Protein AF-A0A561SHS8-F1 (afdb_monomer)

Structure (mmCIF, N/CA/C/O backbone):
data_AF-A0A561SHS8-F1
#
_entry.id   AF-A0A561SHS8-F1
#
loop_
_a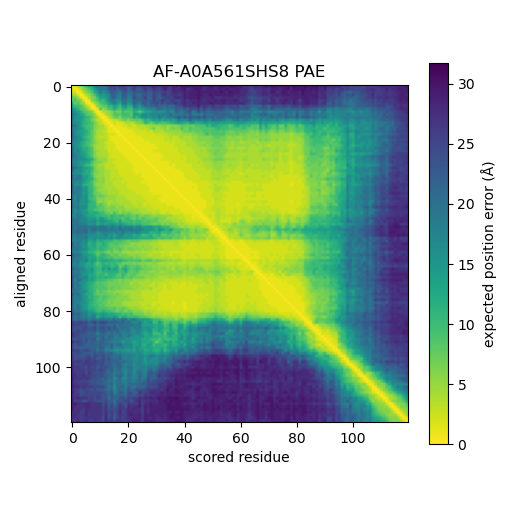tom_site.group_PDB
_atom_site.id
_atom_site.type_symbol
_atom_site.label_atom_id
_atom_site.label_alt_id
_atom_site.label_comp_id
_atom_site.label_asym_id
_atom_site.label_entity_id
_atom_site.label_seq_id
_atom_site.pdbx_PDB_ins_code
_atom_site.Cartn_x
_atom_site.Cartn_y
_atom_site.Cartn_z
_atom_site.occupancy
_atom_site.B_iso_or_equiv
_atom_site.auth_seq_id
_atom_site.auth_comp_id
_atom_site.auth_asym_id
_atom_site.auth_atom_id
_atom_site.pdbx_PDB_model_num
ATOM 1 N N . MET A 1 1 ? -12.752 27.689 -3.232 1.00 36.22 1 MET A N 1
ATOM 2 C CA . MET A 1 1 ? -11.684 27.910 -2.237 1.00 36.22 1 MET A CA 1
ATOM 3 C C . MET A 1 1 ? -12.174 27.351 -0.916 1.00 36.22 1 MET A C 1
ATOM 5 O O . MET A 1 1 ? -13.094 27.917 -0.344 1.00 36.22 1 MET A O 1
ATOM 9 N N . SER A 1 2 ? -11.664 26.190 -0.506 1.00 41.59 2 SER A N 1
ATOM 10 C CA . SER A 1 2 ? -12.095 25.541 0.733 1.00 41.59 2 SER A CA 1
ATOM 11 C C . SER A 1 2 ? -11.456 26.246 1.921 1.00 41.59 2 SER A C 1
ATOM 13 O O . SER A 1 2 ? -10.235 26.350 2.006 1.00 41.59 2 SER A O 1
ATOM 15 N N . ILE A 1 3 ? -12.305 26.754 2.805 1.00 44.66 3 ILE A N 1
ATOM 16 C CA . ILE A 1 3 ? -11.932 27.331 4.091 1.00 44.66 3 ILE A CA 1
ATOM 17 C C . ILE A 1 3 ? -11.339 26.186 4.916 1.00 44.66 3 ILE A C 1
ATOM 19 O O . ILE A 1 3 ? -12.045 25.246 5.276 1.00 44.66 3 ILE A O 1
ATOM 23 N N . ILE A 1 4 ? -10.029 26.230 5.160 1.00 49.53 4 ILE A N 1
ATOM 24 C CA . ILE A 1 4 ? -9.375 25.350 6.127 1.00 49.53 4 ILE A CA 1
ATOM 25 C C . ILE A 1 4 ? -9.881 25.813 7.491 1.00 49.53 4 ILE A C 1
ATOM 27 O O . ILE A 1 4 ? -9.484 26.870 7.978 1.00 49.53 4 ILE A O 1
ATOM 31 N N . SER A 1 5 ? -10.822 25.064 8.066 1.00 53.12 5 SER A N 1
ATOM 32 C CA . SER A 1 5 ? -11.221 25.249 9.458 1.00 53.12 5 SER A CA 1
ATOM 33 C C . SER A 1 5 ? -9.959 25.145 10.314 1.00 53.12 5 SER A C 1
ATOM 35 O O . SER A 1 5 ? -9.224 24.164 10.19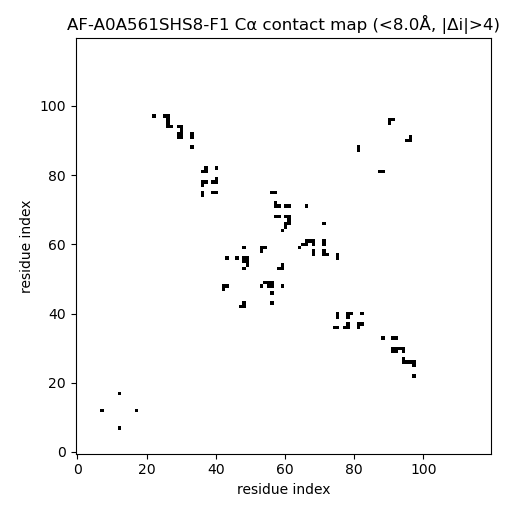7 1.00 53.12 5 SER A O 1
ATOM 37 N N . LEU A 1 6 ? -9.672 26.165 11.128 1.00 54.41 6 LEU A N 1
ATOM 38 C CA . LEU A 1 6 ? -8.592 26.092 12.112 1.00 54.41 6 LEU A CA 1
ATOM 39 C C . LEU A 1 6 ? -8.828 24.846 12.980 1.00 54.41 6 LEU A C 1
ATOM 41 O O . LEU A 1 6 ? -9.964 24.652 13.427 1.00 54.41 6 LEU A O 1
ATOM 45 N N . PRO A 1 7 ? -7.811 23.993 13.194 1.00 64.88 7 PRO A N 1
ATOM 46 C CA . PRO A 1 7 ? -7.980 22.823 14.037 1.00 64.88 7 PRO A CA 1
ATOM 47 C C . PRO A 1 7 ? -8.356 23.298 15.440 1.00 64.88 7 PRO A C 1
ATOM 49 O O . PRO A 1 7 ? -7.683 24.160 16.013 1.00 64.88 7 PRO A O 1
ATOM 52 N N . THR A 1 8 ? -9.439 22.746 15.989 1.00 61.34 8 THR A N 1
ATOM 53 C CA . THR A 1 8 ? -9.723 22.818 17.423 1.00 61.34 8 THR A CA 1
ATOM 54 C C . THR A 1 8 ? -8.425 22.478 18.157 1.00 61.34 8 THR A C 1
ATOM 56 O O . THR A 1 8 ? -7.783 21.488 17.790 1.00 61.34 8 THR A O 1
ATOM 59 N N . PRO A 1 9 ? -7.972 23.281 19.139 1.00 64.81 9 PRO A N 1
ATOM 60 C CA . PRO A 1 9 ? -6.756 22.948 19.863 1.00 64.81 9 PRO A CA 1
ATOM 61 C C . PRO A 1 9 ? -6.927 21.538 20.430 1.00 64.81 9 PRO A C 1
ATOM 63 O O . PRO A 1 9 ? -7.882 21.296 21.162 1.00 64.81 9 PRO A O 1
ATOM 66 N N . LEU A 1 10 ? -6.019 20.617 20.082 1.00 61.41 10 LEU A N 1
ATOM 67 C CA . LEU A 1 10 ? -6.110 19.186 20.431 1.00 61.41 10 LEU A CA 1
ATOM 68 C C . LEU A 1 10 ? -6.356 18.953 21.935 1.00 61.41 10 LEU A C 1
ATOM 70 O O . LEU A 1 10 ? -6.924 17.951 22.341 1.00 61.41 10 LEU A O 1
ATOM 74 N N . GLN A 1 11 ? -5.959 19.931 22.750 1.00 65.62 11 GLN A N 1
ATOM 75 C CA . GLN A 1 11 ? -6.102 19.996 24.204 1.00 65.62 11 GLN A CA 1
ATOM 76 C C . GLN A 1 11 ? -7.560 20.119 24.689 1.00 65.62 11 GLN A C 1
ATOM 78 O O . GLN A 1 11 ? -7.841 19.837 25.848 1.00 65.62 11 GLN A O 1
ATOM 83 N N . ALA A 1 12 ? -8.474 20.585 23.832 1.00 71.56 12 ALA A N 1
ATOM 84 C CA . ALA A 1 12 ? -9.883 20.828 24.151 1.00 71.56 12 ALA A CA 1
ATOM 85 C C . ALA A 1 12 ? -10.817 19.703 23.671 1.00 71.56 12 ALA A C 1
ATOM 87 O O . ALA A 1 12 ? -12.025 19.778 23.899 1.00 71.56 12 ALA A O 1
ATOM 88 N N . ILE A 1 13 ? -10.276 18.682 23.001 1.00 72.12 13 ILE A N 1
ATOM 89 C CA . ILE A 1 13 ? -11.043 17.538 22.507 1.00 72.12 13 ILE A CA 1
ATOM 90 C C . ILE A 1 13 ? -11.222 16.539 23.665 1.00 72.12 13 ILE A C 1
ATOM 92 O O . ILE A 1 13 ? -10.226 16.136 24.273 1.00 72.12 13 ILE A O 1
ATOM 96 N N . PRO A 1 14 ? -12.458 16.129 24.007 1.00 83.19 14 PRO A N 1
ATOM 97 C CA . PRO A 1 14 ? -12.689 15.047 24.961 1.00 83.19 14 PRO A CA 1
ATOM 98 C C . PRO A 1 14 ? -11.985 13.756 24.519 1.00 83.19 14 PRO A C 1
ATOM 100 O O . PRO A 1 14 ? -11.964 13.448 23.332 1.00 83.19 14 PRO A O 1
ATOM 103 N N . LEU A 1 15 ? -11.447 12.975 25.462 1.00 80.75 15 LEU A N 1
ATOM 104 C CA . LEU A 1 15 ? -10.693 11.746 25.159 1.00 80.75 15 LEU A CA 1
ATOM 105 C C . LEU A 1 15 ? -11.453 10.781 24.233 1.00 80.75 15 LEU A C 1
ATOM 107 O O . LEU A 1 15 ? -10.860 10.275 23.288 1.00 80.75 15 LEU A O 1
ATOM 111 N N . ASP A 1 16 ? -12.757 10.596 24.453 1.00 75.31 16 ASP A N 1
ATOM 112 C CA . ASP A 1 16 ? -13.604 9.719 23.628 1.00 75.31 16 ASP A CA 1
ATOM 113 C C . ASP A 1 16 ? -13.717 10.210 22.167 1.00 75.31 16 ASP A C 1
ATOM 115 O O . ASP A 1 16 ? -13.750 9.413 21.224 1.00 75.31 16 ASP A O 1
ATOM 119 N N . ASP A 1 17 ? -13.760 11.531 21.967 1.00 76.94 17 ASP A N 1
ATOM 120 C CA . ASP A 1 17 ? -13.839 12.145 20.638 1.00 76.94 17 ASP A CA 1
ATOM 121 C C . ASP A 1 17 ? -12.463 12.101 19.945 1.00 76.94 17 ASP A C 1
ATOM 123 O O . ASP A 1 17 ? -12.384 11.819 18.749 1.00 76.94 17 ASP A O 1
ATOM 127 N N . LEU A 1 18 ? -11.373 12.277 20.706 1.00 82.25 18 LEU A N 1
ATOM 128 C CA . LEU A 1 18 ? -9.997 12.144 20.217 1.00 82.25 18 LEU A CA 1
ATOM 129 C C . LEU A 1 18 ? -9.680 10.701 19.796 1.00 82.25 18 LEU A C 1
ATOM 131 O O . LEU A 1 18 ? -9.058 10.484 18.757 1.00 82.25 18 LEU A O 1
ATOM 135 N N . GLU A 1 19 ? -10.117 9.712 20.578 1.00 80.31 19 GLU A N 1
ATOM 136 C CA . GLU A 1 19 ? -9.992 8.294 20.231 1.00 80.31 19 GLU A CA 1
ATOM 137 C C . GLU A 1 19 ? -10.769 7.979 18.949 1.00 80.31 19 GLU A C 1
ATOM 139 O O . GLU A 1 19 ? -10.230 7.354 18.033 1.00 80.31 19 GLU A O 1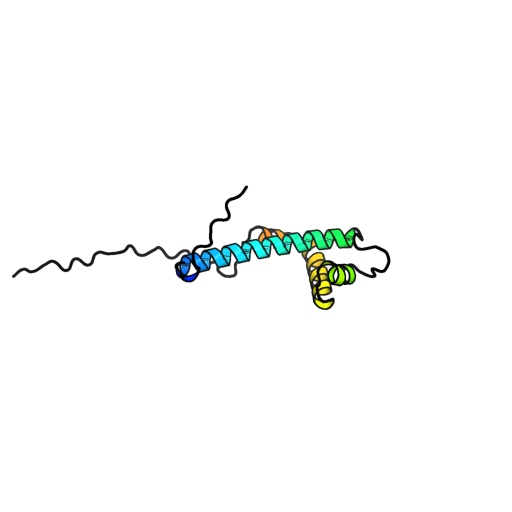
ATOM 144 N N . SER A 1 20 ? -12.008 8.467 18.845 1.00 79.25 20 SER A N 1
ATOM 145 C CA . SER A 1 20 ? -12.840 8.281 17.652 1.00 79.25 20 SER A CA 1
ATOM 146 C C . SER A 1 20 ? -12.197 8.894 16.402 1.00 79.25 20 SER A C 1
ATOM 148 O O . SER A 1 20 ? -12.178 8.263 15.341 1.00 79.25 20 SER A O 1
ATOM 150 N N . GLU A 1 21 ? -11.623 10.095 16.519 1.00 81.75 21 GLU A N 1
ATOM 151 C CA . GLU A 1 21 ? -10.911 10.764 15.426 1.00 81.75 21 GLU A CA 1
ATOM 152 C C . GLU A 1 21 ? -9.629 10.012 15.035 1.00 81.75 21 GLU A C 1
ATOM 154 O O . GLU A 1 21 ? -9.380 9.781 13.847 1.00 81.75 21 GLU A O 1
ATOM 159 N N . LEU A 1 22 ? -8.854 9.544 16.019 1.00 82.56 22 LEU A N 1
ATOM 160 C CA . LEU A 1 22 ? -7.641 8.760 15.793 1.00 82.56 22 LEU A CA 1
ATOM 161 C C . LEU A 1 22 ? -7.944 7.438 15.075 1.00 82.56 22 LEU A C 1
ATOM 163 O O . LEU A 1 22 ? -7.259 7.090 14.109 1.00 82.56 22 LEU A O 1
ATOM 167 N N . LEU A 1 23 ? -8.978 6.714 15.509 1.00 82.75 23 LEU A N 1
ATOM 168 C CA . LEU A 1 23 ? -9.406 5.466 14.874 1.00 82.75 23 LEU A CA 1
ATOM 169 C C . LEU A 1 23 ? -9.938 5.705 13.454 1.00 82.75 23 LEU A C 1
ATOM 171 O O . LEU A 1 23 ? -9.629 4.928 12.547 1.00 82.75 23 LEU A O 1
ATOM 175 N N . GLY A 1 24 ? -10.675 6.797 13.232 1.00 80.00 24 GLY A N 1
ATOM 176 C CA . GLY A 1 24 ? -11.121 7.202 11.897 1.00 80.00 24 GLY A CA 1
ATOM 177 C C . GLY A 1 24 ? -9.950 7.486 10.951 1.00 80.00 24 GLY A C 1
ATOM 178 O O . GLY A 1 24 ? -9.913 6.977 9.827 1.00 80.00 24 GLY A O 1
ATOM 179 N N . LEU A 1 25 ? -8.949 8.238 11.417 1.00 84.12 25 LEU A N 1
ATOM 180 C CA . LEU A 1 25 ? -7.727 8.511 10.655 1.00 84.12 25 LEU A CA 1
ATOM 181 C C . LEU A 1 25 ? -6.923 7.239 10.379 1.00 84.12 25 LEU A C 1
ATOM 183 O O . LEU A 1 25 ? -6.473 7.045 9.250 1.00 84.12 25 LEU A O 1
ATOM 187 N N . ALA A 1 26 ? -6.785 6.350 11.363 1.00 80.06 26 ALA A N 1
ATOM 188 C CA . ALA A 1 26 ? -6.122 5.062 11.176 1.00 80.06 26 ALA A CA 1
ATOM 189 C C . ALA A 1 26 ? -6.808 4.230 10.077 1.00 80.06 26 ALA A C 1
ATOM 191 O O . ALA A 1 26 ? -6.127 3.665 9.217 1.00 80.06 26 ALA A O 1
ATOM 192 N N . GLY A 1 27 ? -8.145 4.221 10.044 1.00 78.00 27 GLY A N 1
ATOM 193 C CA . GLY A 1 27 ? -8.922 3.578 8.983 1.00 78.00 27 GLY A CA 1
ATOM 194 C C . GLY A 1 27 ? -8.667 4.189 7.602 1.00 78.00 27 GLY A C 1
ATOM 195 O O . GLY A 1 27 ? -8.420 3.460 6.638 1.00 78.00 27 GLY A O 1
ATOM 196 N N . HIS A 1 28 ? -8.653 5.520 7.496 1.00 81.44 28 HIS A N 1
ATOM 197 C CA . HIS A 1 28 ? -8.337 6.203 6.238 1.00 81.44 28 HIS A CA 1
ATOM 198 C C . HIS A 1 28 ? -6.907 5.928 5.758 1.00 81.44 28 HIS A C 1
ATOM 200 O O . HIS A 1 28 ? -6.705 5.687 4.566 1.00 81.44 28 HIS A O 1
ATOM 206 N N . ILE A 1 29 ? -5.928 5.913 6.667 1.00 84.31 29 ILE A N 1
ATOM 207 C CA . ILE A 1 29 ? -4.537 5.563 6.350 1.00 84.31 29 ILE A CA 1
ATOM 208 C C . ILE A 1 29 ? -4.463 4.122 5.841 1.00 84.31 29 ILE A C 1
ATOM 210 O O . ILE A 1 29 ? -3.850 3.875 4.804 1.00 84.31 29 ILE A O 1
ATOM 214 N N . ALA A 1 30 ? -5.128 3.179 6.511 1.00 78.19 30 ALA A N 1
ATOM 215 C CA . ALA A 1 30 ? -5.156 1.781 6.087 1.00 78.19 30 ALA A CA 1
ATOM 216 C C . ALA A 1 30 ? -5.790 1.611 4.694 1.00 78.19 30 ALA A C 1
ATOM 218 O O . ALA A 1 30 ? -5.245 0.901 3.843 1.00 78.19 30 ALA A O 1
ATOM 219 N N . ALA A 1 31 ? -6.904 2.295 4.425 1.00 78.75 31 ALA A N 1
ATOM 220 C CA . ALA A 1 31 ? -7.554 2.276 3.117 1.00 78.75 31 ALA A CA 1
ATOM 221 C C . ALA A 1 31 ? -6.662 2.892 2.021 1.00 78.75 31 ALA A C 1
ATOM 223 O O . ALA A 1 31 ? -6.548 2.336 0.922 1.00 78.75 31 ALA A O 1
ATOM 224 N N . ALA A 1 32 ? -5.990 4.007 2.323 1.00 84.81 32 ALA A N 1
ATOM 225 C CA . ALA A 1 32 ? -5.047 4.651 1.415 1.00 84.81 32 ALA A CA 1
ATOM 226 C C . ALA A 1 32 ? -3.828 3.760 1.123 1.00 84.81 32 ALA A C 1
ATOM 228 O O . ALA A 1 32 ? -3.469 3.605 -0.046 1.00 84.81 32 ALA A O 1
ATOM 229 N N . GLU A 1 33 ? -3.245 3.112 2.138 1.00 84.94 33 GLU A N 1
ATOM 230 C CA . GLU A 1 33 ? -2.125 2.173 1.967 1.00 84.94 33 GLU A CA 1
ATOM 231 C C . GLU A 1 33 ? -2.555 0.967 1.116 1.00 84.94 33 GLU A C 1
ATOM 233 O O . GLU A 1 33 ? -1.838 0.560 0.203 1.00 84.94 33 GLU A O 1
ATOM 238 N N . CYS A 1 34 ? -3.762 0.430 1.327 1.00 83.56 34 CYS A N 1
ATOM 239 C CA . CYS A 1 34 ? -4.287 -0.661 0.502 1.00 83.56 34 CYS A CA 1
ATOM 240 C C . CYS A 1 34 ? -4.403 -0.252 -0.975 1.00 83.56 34 CYS A C 1
ATOM 242 O O . CYS A 1 34 ? -3.986 -0.997 -1.867 1.00 83.56 34 CYS A O 1
ATOM 244 N N . ARG A 1 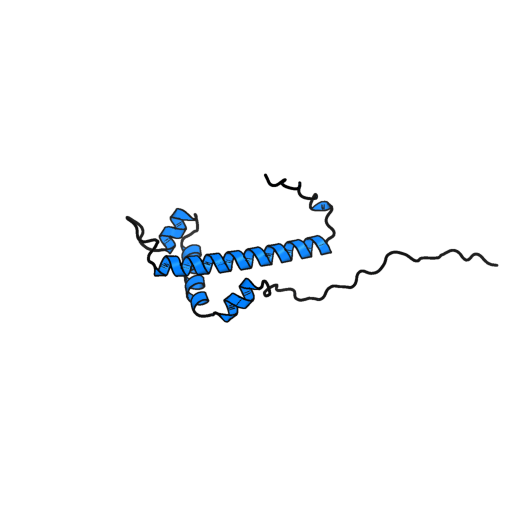35 ? -4.930 0.948 -1.247 1.00 85.88 35 ARG A N 1
ATOM 245 C CA . ARG A 1 35 ? -5.008 1.492 -2.610 1.00 85.88 35 ARG A CA 1
ATOM 246 C C . ARG A 1 35 ? -3.620 1.721 -3.207 1.00 85.88 35 ARG A C 1
ATOM 248 O O . ARG A 1 35 ? -3.409 1.401 -4.376 1.00 85.88 35 ARG A O 1
ATOM 255 N N . PHE A 1 36 ? -2.683 2.241 -2.420 1.00 88.94 36 PHE A N 1
ATOM 256 C CA . PHE A 1 36 ? -1.295 2.427 -2.831 1.00 88.94 36 PHE A CA 1
ATOM 257 C C . PHE A 1 36 ? -0.657 1.098 -3.259 1.00 88.94 36 PHE A C 1
ATOM 259 O O . PHE A 1 36 ? -0.108 1.012 -4.355 1.00 88.94 36 PHE A O 1
ATOM 266 N N . LEU A 1 37 ? -0.798 0.043 -2.452 1.00 88.81 37 LEU A N 1
ATOM 267 C CA . LEU A 1 37 ? -0.245 -1.280 -2.754 1.00 88.81 37 LEU A CA 1
ATOM 268 C C . LEU A 1 37 ? -0.875 -1.906 -4.009 1.00 88.81 37 LEU A C 1
ATOM 270 O O . LEU A 1 37 ? -0.167 -2.529 -4.796 1.00 88.81 37 LEU A O 1
ATOM 274 N N . GLN A 1 38 ? -2.173 -1.703 -4.252 1.00 87.31 38 GLN A N 1
ATOM 275 C CA . GLN A 1 38 ? -2.825 -2.158 -5.489 1.00 87.31 38 GLN A CA 1
ATOM 276 C C . GLN A 1 38 ? -2.253 -1.465 -6.730 1.00 87.31 38 GLN A C 1
ATOM 278 O O . GLN A 1 38 ? -1.903 -2.130 -7.705 1.00 87.31 38 GLN A O 1
ATOM 283 N N . LEU A 1 39 ? -2.123 -0.135 -6.682 1.00 90.31 39 LEU A N 1
ATOM 284 C CA . LEU A 1 39 ? -1.518 0.635 -7.769 1.00 90.31 39 LEU A CA 1
ATOM 285 C C . LEU A 1 39 ? -0.067 0.218 -7.999 1.00 90.31 39 LEU A C 1
ATOM 287 O O . LEU A 1 39 ? 0.356 0.105 -9.145 1.00 90.31 39 LEU A O 1
ATOM 291 N N . LEU A 1 40 ? 0.674 -0.050 -6.924 1.00 90.19 40 LEU A N 1
ATOM 292 C CA . LEU A 1 40 ? 2.057 -0.491 -7.004 1.00 90.19 40 LEU A CA 1
ATOM 293 C C . LEU A 1 40 ? 2.188 -1.867 -7.674 1.00 90.19 40 LEU A C 1
ATOM 295 O O . LEU A 1 40 ? 3.049 -2.034 -8.533 1.00 90.19 40 LEU A O 1
ATOM 299 N N . ALA A 1 41 ? 1.327 -2.830 -7.331 1.00 89.31 41 ALA A N 1
ATOM 300 C CA . ALA A 1 41 ? 1.331 -4.154 -7.960 1.00 89.31 41 ALA A CA 1
ATOM 301 C C . ALA A 1 41 ? 1.026 -4.085 -9.465 1.00 89.31 41 ALA A C 1
ATOM 303 O O . ALA A 1 41 ? 1.676 -4.760 -10.263 1.00 89.31 41 ALA A O 1
ATOM 304 N N . GLU A 1 42 ? 0.047 -3.266 -9.856 1.00 89.94 42 GLU A N 1
ATOM 305 C CA . GLU A 1 42 ? -0.289 -3.025 -11.264 1.00 89.94 42 GLU A CA 1
ATOM 306 C C . GLU A 1 42 ? 0.838 -2.299 -12.004 1.00 89.94 42 GLU A C 1
ATOM 308 O O . GLU A 1 42 ? 1.169 -2.647 -13.138 1.00 89.94 42 GLU A O 1
ATOM 313 N N . PHE A 1 43 ? 1.449 -1.301 -11.366 1.00 89.88 43 PHE A N 1
ATOM 314 C CA . PHE A 1 43 ? 2.565 -0.550 -11.929 1.00 89.88 43 PHE A CA 1
ATOM 315 C C . PHE A 1 43 ? 3.785 -1.442 -12.176 1.00 89.88 43 PHE A C 1
ATOM 317 O O . PHE A 1 43 ? 4.394 -1.358 -13.244 1.00 89.88 43 PHE A O 1
ATOM 324 N N . ASP A 1 44 ? 4.105 -2.328 -11.229 1.00 90.50 44 ASP A N 1
ATOM 325 C CA . ASP A 1 44 ? 5.182 -3.304 -11.385 1.00 90.50 44 ASP A CA 1
ATOM 326 C C . ASP A 1 44 ? 4.884 -4.313 -12.502 1.00 90.50 44 ASP A C 1
ATOM 328 O O . ASP A 1 44 ? 5.720 -4.517 -13.378 1.00 90.50 44 ASP A O 1
ATOM 332 N N . GLN A 1 45 ? 3.662 -4.855 -12.557 1.00 89.25 45 GLN A N 1
ATOM 333 C CA . GLN A 1 45 ? 3.257 -5.802 -13.603 1.00 89.25 45 GLN A CA 1
ATOM 334 C C . GLN A 1 45 ? 3.338 -5.208 -15.014 1.00 89.25 45 GLN A C 1
ATOM 336 O O . GLN A 1 45 ? 3.669 -5.908 -15.970 1.00 89.25 45 GLN A O 1
ATOM 341 N N . ARG A 1 46 ? 3.022 -3.919 -15.157 1.00 90.94 46 ARG A N 1
ATOM 342 C CA . ARG A 1 46 ? 3.107 -3.203 -16.438 1.00 90.94 46 ARG A CA 1
ATOM 343 C C . ARG A 1 46 ? 4.532 -2.777 -16.782 1.00 90.94 46 ARG A C 1
ATOM 345 O O . ARG A 1 46 ? 4.718 -2.113 -17.796 1.00 90.94 46 ARG A O 1
ATOM 352 N N . ASN A 1 47 ? 5.516 -3.122 -15.947 1.00 88.88 47 ASN A N 1
ATOM 353 C CA . ASN A 1 47 ? 6.884 -2.626 -16.031 1.00 88.88 47 ASN A CA 1
ATOM 354 C C . ASN A 1 47 ? 6.929 -1.091 -16.135 1.00 88.88 47 ASN A C 1
ATOM 356 O O . ASN A 1 47 ? 7.774 -0.538 -16.830 1.00 88.88 47 ASN A O 1
ATOM 360 N N . GLY A 1 48 ? 6.026 -0.377 -15.450 1.00 87.81 48 GLY A N 1
ATOM 361 C CA . GLY A 1 48 ? 5.943 1.090 -15.526 1.00 87.81 48 GLY A CA 1
ATOM 362 C C . GLY A 1 48 ? 7.180 1.804 -14.969 1.00 87.81 48 GLY A C 1
ATOM 363 O O . GLY A 1 48 ? 7.395 2.989 -15.216 1.00 87.81 48 GLY A O 1
ATOM 364 N N . TRP A 1 49 ? 8.006 1.074 -14.222 1.00 86.62 49 TRP A N 1
ATO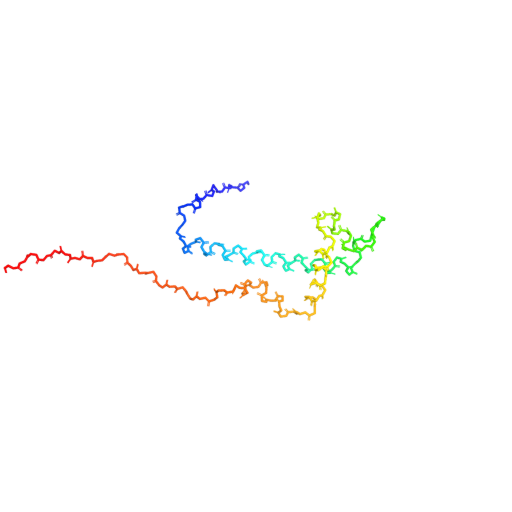M 365 C CA . TRP A 1 49 ? 9.305 1.508 -13.724 1.00 86.62 49 TRP A CA 1
ATOM 366 C C . TRP A 1 49 ? 10.439 1.337 -14.740 1.00 86.62 49 TRP A C 1
ATOM 368 O O . TRP A 1 49 ? 11.525 1.864 -14.496 1.00 86.62 49 TRP A O 1
ATOM 378 N N . ALA A 1 50 ? 10.231 0.585 -15.826 1.00 82.50 50 ALA A N 1
ATOM 379 C CA . ALA A 1 50 ? 11.265 0.310 -16.811 1.00 82.50 50 ALA A CA 1
ATOM 380 C C . ALA A 1 50 ? 11.593 1.597 -17.576 1.00 82.50 50 ALA A C 1
ATOM 382 O O . ALA A 1 50 ? 10.838 2.069 -18.422 1.00 82.50 50 ALA A O 1
ATOM 383 N N . GLY A 1 51 ? 12.734 2.174 -17.228 1.00 82.94 51 GLY A N 1
ATOM 384 C CA . GLY A 1 51 ? 13.320 3.343 -17.856 1.00 82.94 51 GLY A CA 1
ATOM 385 C C . GLY A 1 51 ? 14.834 3.275 -17.718 1.00 82.94 51 GLY A C 1
ATOM 386 O O . GLY A 1 51 ? 15.362 2.455 -16.956 1.00 82.94 51 GLY A O 1
ATOM 387 N N . ASP A 1 52 ? 15.535 4.126 -18.457 1.00 78.25 52 ASP A N 1
ATOM 388 C CA . ASP A 1 52 ? 16.993 4.082 -18.523 1.00 78.25 52 ASP A CA 1
ATOM 389 C C . ASP A 1 52 ? 17.629 4.191 -17.128 1.00 78.25 52 ASP A C 1
ATOM 391 O O . ASP A 1 52 ? 17.367 5.113 -16.356 1.00 78.25 52 ASP A O 1
ATOM 395 N N . GLY A 1 53 ? 18.456 3.200 -16.784 1.00 81.25 53 GLY A N 1
ATOM 396 C CA . GLY A 1 53 ? 19.163 3.134 -15.501 1.00 81.25 53 GLY A CA 1
ATOM 397 C C . GLY A 1 53 ? 18.365 2.557 -14.323 1.00 81.25 53 GLY A C 1
ATOM 398 O O . GLY A 1 53 ? 18.938 2.360 -13.246 1.00 81.25 53 GLY A O 1
ATOM 399 N N . ILE A 1 54 ? 17.083 2.215 -14.494 1.00 86.25 54 ILE A N 1
ATOM 400 C CA . ILE A 1 54 ? 16.260 1.625 -13.430 1.00 86.25 54 ILE A CA 1
ATOM 401 C C . ILE A 1 54 ? 16.214 0.105 -13.569 1.00 86.25 54 ILE A C 1
ATOM 403 O O . ILE A 1 54 ? 15.698 -0.442 -14.536 1.00 86.25 54 ILE A O 1
ATOM 407 N N . ARG A 1 55 ? 16.754 -0.589 -12.561 1.00 83.69 55 ARG A N 1
ATOM 408 C CA . ARG A 1 55 ? 16.945 -2.049 -12.584 1.00 83.69 55 ARG A CA 1
ATOM 409 C C . ARG A 1 55 ? 15.787 -2.850 -11.979 1.00 83.69 55 ARG A C 1
ATOM 411 O O . ARG A 1 55 ? 15.736 -4.058 -12.167 1.00 83.69 55 ARG A O 1
ATOM 418 N N . SER A 1 56 ? 14.905 -2.207 -11.212 1.00 87.06 56 SER A N 1
ATOM 419 C CA . SER A 1 56 ? 13.730 -2.839 -10.597 1.00 87.06 56 SER A CA 1
ATOM 420 C C . SER A 1 56 ? 12.733 -1.799 -10.082 1.00 87.06 56 SER A C 1
ATOM 422 O O . SER A 1 56 ? 13.108 -0.654 -9.804 1.00 87.06 56 SER A O 1
ATOM 424 N N . CYS A 1 57 ? 11.481 -2.204 -9.848 1.00 87.31 57 CYS A N 1
ATOM 425 C CA . CYS A 1 57 ? 10.487 -1.335 -9.212 1.00 87.31 57 CYS A CA 1
ATOM 426 C C . CYS A 1 57 ? 10.889 -0.902 -7.794 1.00 87.31 57 CYS A C 1
ATOM 428 O O . CYS A 1 57 ? 10.570 0.207 -7.371 1.00 87.31 57 CYS A O 1
ATOM 430 N N . ALA A 1 58 ? 11.627 -1.741 -7.056 1.00 90.25 58 ALA A N 1
ATOM 431 C CA . ALA A 1 58 ? 12.135 -1.384 -5.730 1.00 90.25 58 ALA A CA 1
ATOM 432 C C . ALA A 1 58 ? 13.161 -0.243 -5.819 1.00 90.25 58 ALA A C 1
ATOM 434 O O . ALA A 1 58 ? 13.141 0.681 -5.005 1.00 90.25 58 ALA A O 1
ATOM 435 N N . HIS A 1 59 ? 14.026 -0.281 -6.838 1.00 89.56 59 HIS A N 1
ATOM 436 C CA . HIS A 1 59 ? 14.974 0.792 -7.123 1.00 89.56 59 HIS A CA 1
ATOM 437 C C . HIS A 1 59 ? 14.251 2.076 -7.556 1.00 89.56 59 HIS A C 1
ATOM 439 O O . HIS A 1 59 ? 14.564 3.154 -7.053 1.00 89.56 59 HIS A O 1
ATOM 445 N N . TRP A 1 60 ? 13.223 1.953 -8.404 1.00 92.88 60 TRP A N 1
ATOM 446 C CA . TRP A 1 60 ? 12.363 3.074 -8.793 1.00 92.88 60 TRP A CA 1
ATOM 447 C C . TRP A 1 60 ? 11.696 3.738 -7.583 1.00 92.88 60 TRP A C 1
ATOM 449 O O . TRP A 1 60 ? 11.757 4.957 -7.443 1.00 92.88 60 TRP A O 1
ATOM 459 N N . LEU A 1 61 ? 11.112 2.946 -6.675 1.00 89.88 61 LEU A N 1
ATOM 460 C CA . LEU A 1 61 ? 10.494 3.443 -5.441 1.00 89.88 61 LEU A CA 1
ATOM 461 C C . LEU A 1 61 ? 11.509 4.127 -4.530 1.00 89.88 61 LEU A C 1
ATOM 463 O O . LEU A 1 61 ? 11.201 5.152 -3.924 1.00 89.88 61 LEU A O 1
ATOM 467 N N . SER A 1 62 ? 12.715 3.573 -4.432 1.00 90.00 62 SER A N 1
ATOM 468 C CA . SER A 1 62 ? 13.760 4.167 -3.608 1.00 90.00 62 SER A CA 1
ATOM 469 C C . SER A 1 62 ? 14.171 5.544 -4.123 1.00 90.00 62 SER A C 1
ATOM 471 O O . SER A 1 62 ? 14.253 6.494 -3.347 1.00 90.00 62 SER A O 1
ATOM 473 N N . TRP A 1 63 ? 14.316 5.679 -5.442 1.00 86.81 63 TRP A N 1
ATOM 474 C CA . TRP A 1 63 ? 14.656 6.943 -6.087 1.00 86.81 63 TRP A CA 1
ATOM 475 C C . TRP A 1 63 ? 13.506 7.963 -6.082 1.00 86.81 63 TRP A C 1
ATOM 477 O O . TRP A 1 63 ? 13.724 9.134 -5.781 1.00 86.81 63 TRP A O 1
ATOM 487 N N . ARG A 1 64 ? 12.276 7.543 -6.409 1.00 86.88 64 ARG A N 1
ATOM 488 C CA . ARG A 1 64 ? 11.139 8.457 -6.637 1.00 86.88 64 ARG A CA 1
ATOM 489 C C . ARG A 1 64 ? 10.330 8.763 -5.383 1.00 86.88 64 ARG A C 1
ATOM 491 O O . ARG A 1 64 ? 9.796 9.860 -5.277 1.00 86.88 64 ARG A O 1
ATOM 498 N N . ALA A 1 65 ? 10.233 7.816 -4.452 1.00 84.19 65 ALA A N 1
ATOM 499 C CA . ALA A 1 65 ? 9.469 7.964 -3.213 1.00 84.19 65 ALA A CA 1
ATOM 500 C C . ALA A 1 65 ? 10.362 8.110 -1.967 1.00 84.19 65 ALA A C 1
ATOM 502 O O . ALA A 1 65 ? 9.842 8.171 -0.855 1.00 84.19 65 ALA A O 1
ATOM 503 N N . GLY A 1 66 ? 11.693 8.133 -2.126 1.00 87.81 66 GLY A N 1
ATOM 504 C CA . GLY A 1 66 ? 12.641 8.293 -1.017 1.00 87.81 66 GLY A CA 1
ATOM 505 C C . GLY A 1 66 ? 12.636 7.131 -0.018 1.00 87.81 66 GLY A C 1
ATOM 506 O O . GLY A 1 66 ? 13.119 7.272 1.104 1.00 87.81 66 GLY A O 1
ATOM 507 N N . MET A 1 67 ? 12.064 5.980 -0.387 1.00 89.12 67 MET A N 1
ATOM 508 C CA . MET A 1 67 ? 12.029 4.810 0.487 1.00 89.12 67 MET A CA 1
ATOM 509 C C . MET A 1 67 ? 13.394 4.123 0.513 1.00 89.12 67 MET A C 1
ATOM 511 O O . MET A 1 67 ? 14.088 4.033 -0.498 1.00 89.12 67 MET A O 1
ATOM 515 N N . ASN A 1 68 ? 13.777 3.550 1.652 1.00 92.31 68 ASN A N 1
ATOM 516 C CA . ASN A 1 68 ? 14.912 2.633 1.644 1.00 92.31 68 ASN A CA 1
ATOM 517 C C . ASN A 1 68 ? 14.561 1.368 0.824 1.00 92.31 68 ASN A C 1
ATOM 519 O O . ASN A 1 68 ? 13.397 0.960 0.736 1.00 92.31 68 ASN A O 1
ATOM 523 N N . LEU A 1 69 ? 15.577 0.731 0.236 1.00 88.12 69 LEU A N 1
ATOM 524 C CA . LEU A 1 69 ? 15.383 -0.399 -0.678 1.00 88.12 69 LEU A CA 1
ATOM 525 C C . LEU A 1 69 ? 14.714 -1.611 -0.007 1.00 88.12 69 LEU A C 1
ATOM 527 O O . LEU A 1 69 ? 13.906 -2.298 -0.634 1.00 88.12 69 LEU A O 1
ATOM 531 N N . ARG A 1 70 ? 15.011 -1.860 1.276 1.00 91.62 70 ARG A N 1
ATOM 532 C CA . ARG A 1 70 ? 14.412 -2.959 2.049 1.00 91.62 70 ARG A CA 1
ATOM 533 C C . ARG A 1 70 ? 12.90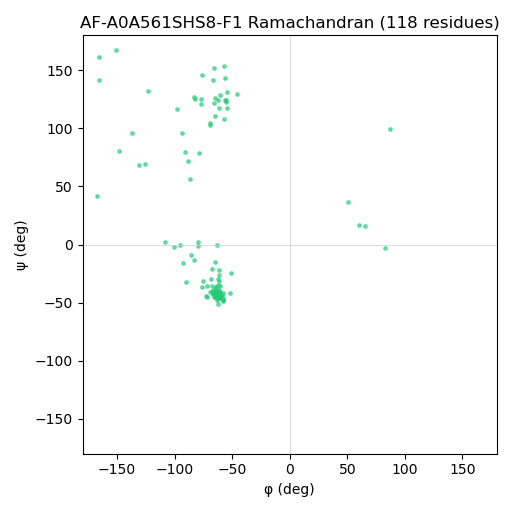4 -2.767 2.163 1.00 91.62 70 ARG A C 1
ATOM 535 O O . ARG A 1 70 ? 12.142 -3.653 1.804 1.00 91.62 70 ARG A O 1
ATOM 542 N N . THR A 1 71 ? 12.475 -1.588 2.592 1.00 90.00 71 THR A N 1
ATOM 543 C CA . THR A 1 71 ? 11.070 -1.216 2.729 1.00 90.00 71 THR A CA 1
ATOM 544 C C . THR A 1 71 ? 10.348 -1.219 1.383 1.00 90.00 71 THR A C 1
ATOM 546 O O . THR A 1 71 ? 9.220 -1.697 1.313 1.00 90.00 71 THR A O 1
ATOM 549 N N . ALA A 1 72 ? 10.985 -0.743 0.310 1.00 89.94 72 ALA A N 1
ATOM 550 C CA . ALA A 1 72 ? 10.415 -0.817 -1.036 1.00 89.94 72 ALA A CA 1
ATOM 551 C C . ALA A 1 72 ? 10.195 -2.274 -1.486 1.00 89.94 72 ALA A C 1
ATOM 553 O O . ALA A 1 72 ? 9.145 -2.606 -2.032 1.00 89.94 72 ALA A O 1
ATOM 554 N N . THR A 1 73 ? 11.156 -3.155 -1.198 1.00 90.81 73 THR A N 1
ATOM 555 C CA . THR A 1 73 ? 11.063 -4.588 -1.516 1.00 90.81 73 THR A CA 1
ATOM 556 C C . THR A 1 73 ? 9.955 -5.271 -0.716 1.00 90.81 73 THR A C 1
ATOM 558 O O . THR A 1 73 ? 9.156 -6.007 -1.289 1.00 90.81 73 THR A O 1
ATOM 561 N N . GLU A 1 74 ? 9.860 -5.004 0.589 1.00 91.69 74 GLU A N 1
ATOM 562 C CA . GLU A 1 74 ? 8.777 -5.538 1.425 1.00 91.69 74 GLU A CA 1
ATOM 563 C C . GLU A 1 74 ? 7.406 -5.044 0.950 1.00 91.69 74 GLU A C 1
ATOM 565 O O . GLU A 1 74 ? 6.482 -5.841 0.805 1.00 91.69 74 GLU A O 1
ATOM 570 N N . ARG A 1 75 ? 7.276 -3.757 0.605 1.00 89.50 75 ARG A N 1
ATOM 571 C CA . ARG A 1 75 ? 6.032 -3.211 0.042 1.00 89.50 75 ARG A CA 1
ATOM 572 C C . ARG A 1 75 ? 5.642 -3.878 -1.271 1.00 89.50 75 ARG A C 1
ATOM 574 O O . ARG A 1 75 ? 4.470 -4.193 -1.445 1.00 89.50 75 ARG A O 1
ATOM 581 N N . LEU A 1 76 ? 6.596 -4.153 -2.159 1.00 90.56 76 LEU A N 1
ATOM 582 C CA . LEU A 1 76 ? 6.329 -4.901 -3.392 1.00 90.56 76 LEU A CA 1
ATOM 583 C C . LEU A 1 76 ? 5.887 -6.339 -3.107 1.00 90.56 76 LEU A C 1
ATOM 585 O O . LEU A 1 76 ? 4.905 -6.801 -3.683 1.00 90.56 76 LEU A O 1
ATOM 589 N N . ARG A 1 77 ? 6.539 -7.035 -2.168 1.00 90.50 77 ARG A N 1
ATOM 590 C CA . ARG A 1 77 ? 6.122 -8.384 -1.745 1.00 90.50 77 ARG A CA 1
ATOM 591 C C . ARG A 1 77 ? 4.684 -8.393 -1.234 1.00 90.50 77 ARG A C 1
ATOM 593 O O . ARG A 1 77 ? 3.890 -9.226 -1.667 1.00 90.50 77 ARG A O 1
ATOM 600 N N . VAL A 1 78 ? 4.339 -7.446 -0.360 1.00 89.06 78 VAL A N 1
ATOM 601 C CA . VAL A 1 78 ? 2.975 -7.300 0.168 1.00 89.06 78 VAL A CA 1
ATOM 602 C C . VAL A 1 78 ? 1.994 -6.952 -0.954 1.00 89.06 78 VAL A C 1
ATOM 604 O O . VAL A 1 78 ? 0.932 -7.563 -1.033 1.00 89.06 78 VAL A O 1
ATOM 607 N N . ALA A 1 79 ? 2.348 -6.036 -1.857 1.00 89.38 79 ALA A N 1
ATOM 608 C CA . ALA A 1 79 ? 1.521 -5.651 -2.999 1.00 89.38 79 ALA A CA 1
ATOM 609 C C . ALA A 1 79 ? 1.187 -6.851 -3.905 1.00 89.38 79 ALA A C 1
ATOM 611 O O . ALA A 1 79 ? 0.022 -7.070 -4.247 1.00 89.38 79 ALA A O 1
ATOM 612 N N . HIS A 1 80 ? 2.178 -7.685 -4.232 1.00 88.00 80 HIS A N 1
ATOM 613 C CA . HIS A 1 80 ? 1.953 -8.905 -5.011 1.00 88.00 80 HIS A CA 1
ATOM 614 C C . HIS A 1 80 ? 1.135 -9.953 -4.251 1.00 88.00 80 HIS A C 1
ATOM 616 O O . HIS A 1 80 ? 0.253 -10.577 -4.842 1.00 88.00 80 HIS A O 1
ATOM 622 N N . ALA A 1 81 ? 1.381 -10.133 -2.949 1.00 86.31 81 ALA A N 1
ATOM 623 C CA . ALA A 1 81 ? 0.620 -11.068 -2.121 1.00 86.31 81 ALA A CA 1
ATOM 624 C C . ALA A 1 81 ? -0.858 -10.654 -1.989 1.00 86.31 81 ALA A C 1
ATOM 626 O O . ALA A 1 81 ? -1.751 -11.495 -2.107 1.00 86.31 81 ALA A O 1
ATOM 627 N N . LEU A 1 82 ? -1.129 -9.355 -1.816 1.00 79.12 82 LEU A N 1
ATOM 628 C CA . LEU A 1 82 ? -2.484 -8.803 -1.720 1.00 79.12 82 LEU A CA 1
ATOM 629 C C . LEU A 1 82 ? -3.302 -9.014 -2.996 1.00 79.12 82 LEU A C 1
ATOM 631 O O . LEU A 1 82 ? -4.519 -9.185 -2.914 1.00 79.12 82 LEU A O 1
ATOM 635 N N . ARG A 1 83 ? -2.654 -9.072 -4.164 1.00 75.00 83 ARG A N 1
ATOM 636 C CA . ARG A 1 83 ? -3.327 -9.355 -5.439 1.00 75.00 83 ARG A CA 1
ATOM 637 C C . ARG A 1 83 ? -4.005 -10.732 -5.456 1.00 75.00 83 ARG A C 1
ATOM 639 O O . ARG A 1 83 ? -5.010 -10.905 -6.137 1.00 75.00 83 ARG A O 1
ATOM 646 N N . ASN A 1 84 ? -3.506 -11.679 -4.660 1.00 67.19 84 ASN A N 1
ATOM 647 C CA . ASN A 1 84 ? -4.038 -13.040 -4.554 1.00 67.19 84 ASN A CA 1
ATOM 648 C C . ASN A 1 84 ? -5.022 -13.224 -3.379 1.00 67.19 84 ASN A C 1
ATOM 650 O O . ASN A 1 84 ? -5.539 -14.322 -3.182 1.00 67.19 84 ASN A O 1
ATOM 654 N N . LEU A 1 85 ? -5.294 -12.175 -2.587 1.00 64.19 85 LEU A N 1
ATOM 655 C CA . LEU A 1 85 ? -6.107 -12.243 -1.362 1.00 64.19 85 LEU A CA 1
ATOM 656 C C . LEU A 1 85 ? -7.263 -11.220 -1.387 1.00 64.19 85 LEU A C 1
ATOM 658 O O . LEU A 1 85 ? -7.292 -10.275 -0.590 1.00 64.19 85 LEU A O 1
ATOM 662 N N . PRO A 1 86 ? -8.272 -11.417 -2.259 1.00 61.44 86 PRO A N 1
ATOM 663 C CA . PRO A 1 86 ? -9.365 -10.462 -2.462 1.00 61.44 86 PRO A CA 1
ATOM 664 C C . PRO A 1 86 ? -10.218 -10.198 -1.209 1.00 61.44 86 PRO A C 1
ATOM 666 O O . PRO A 1 86 ? -10.817 -9.129 -1.109 1.00 61.44 86 PRO A O 1
ATOM 669 N N . ARG A 1 87 ? -10.231 -11.113 -0.227 1.00 53.78 87 ARG A N 1
ATOM 670 C CA . ARG A 1 87 ? -10.946 -10.939 1.053 1.00 53.78 87 ARG A CA 1
ATOM 671 C C . ARG A 1 87 ? -10.254 -9.979 2.028 1.00 53.78 87 ARG A C 1
ATOM 673 O O . ARG A 1 87 ? -10.933 -9.278 2.770 1.00 53.78 87 ARG A O 1
ATOM 680 N N . ILE A 1 88 ? -8.921 -9.896 2.006 1.00 56.03 88 ILE A N 1
ATOM 681 C CA . ILE A 1 88 ? -8.172 -8.929 2.831 1.00 56.03 88 ILE A CA 1
ATOM 682 C C . ILE A 1 88 ? -8.370 -7.516 2.280 1.00 56.03 88 ILE A C 1
ATOM 684 O O . ILE A 1 88 ? -8.518 -6.571 3.046 1.00 56.03 88 ILE A O 1
ATOM 688 N N . ARG A 1 89 ? -8.463 -7.388 0.952 1.00 56.03 89 ARG A N 1
ATOM 689 C CA . ARG A 1 89 ? -8.775 -6.138 0.251 1.00 56.03 89 ARG A CA 1
ATOM 690 C C . ARG A 1 89 ? -10.125 -5.552 0.670 1.00 56.03 89 ARG A C 1
ATOM 692 O O . ARG A 1 89 ? -10.199 -4.351 0.889 1.00 56.03 89 ARG A O 1
ATOM 699 N N . GLU A 1 90 ? -11.168 -6.369 0.807 1.00 55.50 90 GLU A N 1
ATOM 700 C CA . GLU A 1 90 ? -12.484 -5.898 1.269 1.00 55.50 90 GLU A CA 1
ATOM 701 C C . GLU A 1 90 ? -12.467 -5.496 2.749 1.00 55.50 90 GLU A C 1
ATOM 703 O O . GLU A 1 90 ? -12.998 -4.444 3.095 1.00 55.50 90 GLU A O 1
ATOM 708 N N . ALA A 1 91 ? -11.786 -6.257 3.612 1.00 54.31 91 ALA A N 1
ATOM 709 C CA . ALA A 1 91 ? -11.661 -5.930 5.035 1.00 54.31 91 ALA A CA 1
ATOM 710 C C . ALA A 1 91 ? -10.821 -4.660 5.298 1.00 54.31 91 ALA A C 1
ATOM 712 O O . ALA A 1 91 ? -11.150 -3.879 6.194 1.00 54.31 91 ALA A O 1
ATOM 713 N N . PHE A 1 92 ? -9.771 -4.425 4.498 1.00 55.22 92 PHE A N 1
ATOM 714 C CA . PHE A 1 92 ? -8.970 -3.194 4.530 1.00 55.22 92 PHE A CA 1
ATOM 715 C C . PHE A 1 92 ? -9.712 -1.996 3.926 1.00 55.22 92 PHE A C 1
ATOM 717 O O . PHE A 1 92 ? -9.697 -0.915 4.507 1.00 55.22 92 PHE A O 1
ATOM 724 N N . ALA A 1 93 ? -10.382 -2.173 2.781 1.00 52.41 93 ALA A N 1
ATOM 725 C CA . ALA A 1 93 ? -11.134 -1.104 2.121 1.00 52.41 93 ALA A CA 1
ATOM 726 C C . ALA A 1 93 ? -12.372 -0.671 2.920 1.00 52.41 93 ALA A C 1
ATOM 728 O O . ALA A 1 93 ? -12.760 0.492 2.863 1.00 52.41 93 ALA A O 1
ATOM 729 N N . ALA A 1 94 ? -12.973 -1.584 3.687 1.00 53.06 94 ALA A N 1
ATOM 730 C CA . ALA A 1 94 ? -14.109 -1.282 4.549 1.00 53.06 94 ALA A CA 1
ATOM 731 C C . ALA A 1 94 ? -13.714 -0.610 5.880 1.00 53.06 94 ALA A C 1
ATOM 733 O O . ALA A 1 94 ? -14.596 -0.343 6.694 1.00 53.06 94 ALA A O 1
ATOM 734 N N . GLY A 1 95 ? -12.416 -0.387 6.148 1.00 50.88 95 GLY A N 1
ATOM 735 C CA . GLY A 1 95 ? -11.947 0.150 7.433 1.00 50.88 95 GLY A CA 1
ATOM 736 C C . GLY A 1 95 ? -12.301 -0.740 8.634 1.00 50.88 95 GLY A C 1
ATOM 737 O O . GLY A 1 95 ?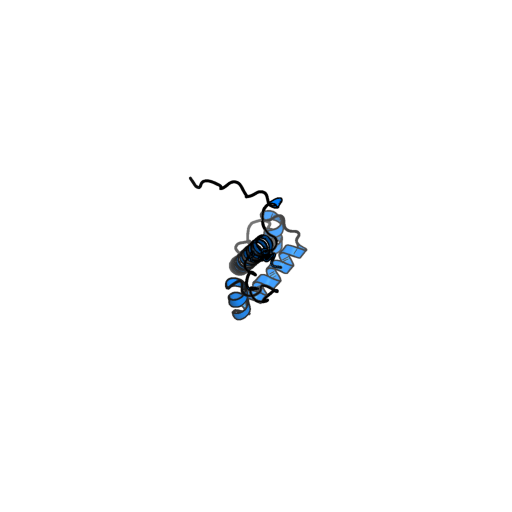 -12.276 -0.282 9.772 1.00 50.88 95 GLY A O 1
ATOM 738 N N . GLN A 1 96 ? -12.661 -2.009 8.393 1.00 48.94 96 GLN A N 1
ATOM 739 C CA . GLN A 1 96 ? -13.182 -2.918 9.422 1.00 48.94 96 GLN A CA 1
ATOM 740 C C . GLN A 1 96 ? -12.094 -3.644 10.211 1.00 48.94 96 GLN A C 1
ATOM 742 O O . GLN A 1 96 ? -12.387 -4.252 11.238 1.00 48.94 96 GLN A O 1
ATOM 747 N N . LEU A 1 97 ? -10.836 -3.542 9.787 1.00 46.22 97 LEU A N 1
ATOM 748 C CA . LEU A 1 97 ? -9.679 -3.910 10.600 1.00 46.22 97 LEU A CA 1
ATOM 749 C C . LEU A 1 97 ? -9.241 -2.720 11.468 1.00 46.22 97 LEU A C 1
ATOM 751 O O . LEU A 1 97 ? -8.096 -2.285 11.423 1.00 46.22 97 LEU A O 1
ATOM 755 N N . SER A 1 98 ? -10.165 -2.196 12.275 1.00 44.38 98 SER A N 1
ATOM 756 C CA . SER A 1 98 ? -9.774 -1.551 13.527 1.00 44.38 98 SER A CA 1
ATOM 757 C C . SER A 1 98 ? -9.611 -2.657 14.565 1.00 44.38 98 SER A C 1
ATOM 759 O O . SER A 1 98 ? -10.514 -3.470 14.760 1.00 44.38 98 SER A O 1
ATOM 761 N N . TYR A 1 99 ? -8.458 -2.697 15.232 1.00 41.22 99 TYR A N 1
ATOM 762 C CA . TYR A 1 99 ? -8.148 -3.637 16.317 1.00 41.22 99 TYR A CA 1
ATOM 763 C C . TYR A 1 99 ? -9.060 -3.457 17.552 1.00 41.22 99 TYR A C 1
ATOM 765 O O . TYR A 1 99 ? -8.965 -4.216 18.511 1.00 41.22 99 TYR A O 1
ATOM 773 N N . SER A 1 100 ? -9.995 -2.507 17.527 1.00 42.38 100 SER A N 1
ATOM 774 C CA . SER A 1 100 ? -10.810 -2.139 18.681 1.00 42.38 100 SER A CA 1
ATOM 775 C C . SER A 1 100 ? -12.287 -2.095 18.307 1.00 42.38 100 SER A C 1
ATOM 777 O O . SER A 1 100 ? -12.917 -1.041 18.276 1.00 42.38 100 SER A O 1
ATOM 779 N N . LYS A 1 101 ? -12.881 -3.255 18.018 1.00 42.81 101 LYS A N 1
ATOM 780 C CA . LYS A 1 101 ? -14.339 -3.396 18.093 1.00 42.81 101 LYS A CA 1
ATOM 781 C C . LYS A 1 101 ? -14.726 -3.577 19.563 1.00 42.81 101 LYS A C 1
ATOM 783 O O . LYS A 1 101 ? -14.994 -4.693 19.997 1.00 42.81 101 LYS A O 1
ATOM 788 N N . THR A 1 102 ? -14.763 -2.487 20.326 1.00 37.50 102 THR A N 1
ATOM 789 C CA . THR A 1 102 ? -15.444 -2.446 21.630 1.00 37.50 102 THR A CA 1
ATOM 790 C C . THR A 1 102 ? -16.494 -1.342 21.622 1.00 37.50 102 THR A C 1
ATOM 792 O O . THR A 1 102 ? -16.270 -0.250 21.118 1.00 37.50 102 THR A O 1
ATOM 795 N N . ALA A 1 103 ? -17.687 -1.716 22.077 1.00 48.56 103 ALA A N 1
ATOM 796 C CA . ALA A 1 103 ? -18.964 -1.040 21.889 1.00 48.56 103 ALA A CA 1
ATOM 797 C C . ALA A 1 103 ? -19.009 0.421 22.385 1.00 48.56 103 ALA A C 1
ATOM 799 O O . ALA A 1 103 ? -18.317 0.751 23.347 1.00 48.56 103 ALA A O 1
ATOM 800 N N . PRO A 1 104 ? -19.884 1.273 21.811 1.00 39.97 104 PRO A N 1
ATOM 801 C CA . PRO A 1 104 ? -20.142 2.601 22.352 1.00 39.97 104 PRO A CA 1
ATOM 802 C C . PRO A 1 104 ? -20.718 2.475 23.768 1.00 39.97 104 PRO A C 1
ATOM 804 O O . PRO A 1 104 ? -21.798 1.917 23.974 1.00 39.97 104 PRO A O 1
ATOM 807 N N . THR A 1 105 ? -19.995 2.993 24.756 1.00 48.62 105 THR A N 1
ATOM 808 C CA . THR A 1 105 ? -20.481 3.194 26.122 1.00 48.62 105 THR A CA 1
ATOM 809 C C . THR A 1 105 ? -21.611 4.230 26.094 1.00 48.62 105 THR A C 1
ATOM 811 O O . THR A 1 105 ? -21.420 5.332 25.574 1.00 48.62 105 THR A O 1
ATOM 814 N N . PRO A 1 106 ? -22.809 3.940 26.634 1.00 42.19 106 PRO A N 1
ATOM 815 C CA . PRO A 1 106 ? -23.865 4.939 26.702 1.00 42.19 106 PRO A CA 1
ATOM 816 C C . PRO A 1 106 ? -23.440 6.064 27.655 1.00 42.19 106 PRO A C 1
ATOM 818 O O . PRO A 1 106 ? -23.151 5.831 28.831 1.00 42.19 106 PRO A O 1
ATOM 821 N N . LYS A 1 107 ? -23.398 7.295 27.131 1.00 53.16 107 LYS A N 1
ATOM 822 C CA . LYS A 1 107 ? -23.089 8.518 27.885 1.00 53.16 107 LYS A CA 1
ATOM 823 C C . LYS A 1 107 ? -24.041 8.637 29.086 1.00 53.16 107 LYS A C 1
ATOM 825 O O . LYS A 1 107 ? -25.255 8.750 28.925 1.00 53.16 107 LYS A O 1
ATOM 830 N N . ARG A 1 108 ? -23.482 8.608 30.300 1.00 49.66 108 ARG A N 1
ATOM 831 C CA . ARG A 1 108 ? -24.206 8.842 31.561 1.00 49.66 108 ARG A CA 1
ATOM 832 C C . ARG A 1 108 ? -24.768 10.277 31.558 1.00 49.66 108 ARG A C 1
ATOM 834 O O . ARG A 1 108 ? -23.975 11.203 31.390 1.00 49.66 108 ARG A O 1
ATOM 841 N N . PRO A 1 109 ? -26.082 10.503 31.747 1.00 44.00 109 PRO A N 1
ATOM 842 C CA . PRO A 1 109 ? -26.634 11.856 31.731 1.00 44.00 109 PRO A CA 1
ATOM 843 C C . PRO A 1 109 ? -26.121 12.684 32.927 1.00 44.00 109 PRO A C 1
ATOM 845 O O . PRO A 1 109 ? -25.991 12.144 34.033 1.00 44.00 109 PRO A O 1
ATOM 848 N N . PRO A 1 110 ? -25.828 13.986 32.744 1.00 41.75 110 PRO A N 1
ATOM 849 C CA . PRO A 1 110 ? -25.387 14.842 33.833 1.00 41.75 110 PRO A CA 1
ATOM 850 C C . PRO A 1 110 ? -26.573 15.254 34.719 1.00 41.75 110 PRO A C 1
ATOM 852 O O . PRO A 1 110 ? -27.532 15.860 34.259 1.00 41.75 110 PRO A O 1
ATOM 855 N N . GLY A 1 111 ? -26.452 14.977 36.020 1.00 46.97 111 GLY A N 1
ATOM 856 C CA . GLY A 1 111 ? -27.058 15.789 37.076 1.00 46.97 111 GLY A CA 1
ATOM 857 C C . GLY A 1 111 ? -28.500 15.474 37.485 1.00 46.97 111 GLY A C 1
ATOM 858 O O . GLY A 1 111 ? -29.453 16.032 36.953 1.00 46.97 111 GLY A O 1
ATOM 859 N N . ARG A 1 112 ? -28.649 14.741 38.595 1.00 43.12 112 ARG A N 1
ATOM 860 C CA . ARG A 1 112 ? -29.685 15.044 39.596 1.00 43.12 112 ARG A CA 1
ATOM 861 C C . ARG A 1 112 ? -29.198 14.652 40.991 1.00 43.12 112 ARG A C 1
ATOM 863 O O . ARG A 1 112 ? -29.557 13.609 41.518 1.00 43.12 112 ARG A O 1
ATOM 870 N N . TRP A 1 113 ? -28.391 15.514 41.603 1.00 46.19 113 TRP A N 1
ATOM 871 C CA . TRP A 1 113 ? -28.278 15.540 43.061 1.00 46.19 113 TRP A CA 1
ATOM 872 C C . TRP A 1 113 ? -29.275 16.579 43.563 1.00 46.19 113 TRP A C 1
ATOM 874 O O . TRP A 1 113 ? -29.013 17.777 43.542 1.00 46.19 113 TRP A O 1
ATOM 884 N N . SER A 1 114 ? -30.465 16.122 43.948 1.00 43.78 114 SER A N 1
ATOM 885 C CA . SER A 1 114 ? -31.418 16.939 44.698 1.00 43.78 114 SER A CA 1
ATOM 886 C C . SER A 1 114 ? -31.171 16.730 46.190 1.00 43.78 114 SER A C 1
ATOM 888 O O . SER A 1 114 ? -31.892 15.986 46.844 1.00 43.78 114 SER A O 1
ATOM 890 N N . SER A 1 115 ? -30.159 17.393 46.744 1.00 44.75 115 SER A N 1
ATOM 891 C CA . SER A 1 115 ? -30.051 17.629 48.188 1.00 44.75 115 SER A CA 1
ATOM 892 C C . SER A 1 115 ? -30.789 18.923 48.537 1.00 44.75 115 SER A C 1
ATOM 894 O O . SER A 1 115 ? -30.204 19.956 48.847 1.00 44.75 115 SER A O 1
ATOM 896 N N . ALA A 1 116 ? -32.117 18.863 48.472 1.00 46.91 116 ALA A N 1
ATOM 897 C CA . ALA A 1 116 ? -32.996 19.880 49.034 1.00 46.91 116 ALA A CA 1
ATOM 898 C C . ALA A 1 116 ? -34.152 19.169 49.734 1.00 46.91 116 ALA A C 1
ATOM 900 O O . ALA A 1 116 ? -35.120 18.747 49.109 1.00 46.91 116 ALA A O 1
ATOM 901 N N . GLY A 1 117 ? -34.009 18.991 51.045 1.00 39.03 117 GLY A N 1
ATOM 902 C CA . GLY A 1 117 ? -34.974 18.251 51.847 1.00 39.03 117 GLY A CA 1
ATOM 903 C C . GLY A 1 117 ? -34.779 18.437 53.343 1.00 39.03 117 GLY A C 1
ATOM 904 O O . GLY A 1 117 ? -34.878 17.482 54.096 1.00 39.03 117 GLY A O 1
ATOM 905 N N . ARG A 1 118 ? -34.496 19.670 53.781 1.00 46.62 118 ARG A N 1
ATOM 906 C CA . ARG A 1 118 ? -34.742 20.097 55.165 1.00 46.62 118 ARG A CA 1
ATOM 907 C C . ARG A 1 118 ? -36.229 19.892 55.483 1.00 46.62 118 ARG A C 1
ATOM 909 O O . ARG A 1 118 ? -37.039 20.674 54.994 1.00 46.62 118 ARG A O 1
ATOM 916 N N . ARG A 1 119 ? -36.562 18.898 56.305 1.00 45.25 119 ARG A N 1
ATOM 917 C CA . ARG A 1 119 ? -37.694 18.813 57.258 1.00 45.25 119 ARG A CA 1
ATOM 918 C C . ARG A 1 119 ? -37.367 17.627 58.177 1.00 45.25 119 ARG A C 1
ATOM 920 O O . ARG A 1 119 ? -36.877 16.633 57.669 1.00 45.25 119 ARG A O 1
ATOM 927 N N . ARG A 1 120 ? -37.610 17.609 59.474 1.00 46.41 120 ARG A N 1
ATOM 928 C CA . ARG A 1 120 ? -37.996 18.572 60.504 1.00 46.41 120 ARG A CA 1
ATOM 929 C C . ARG A 1 120 ? -37.634 17.881 61.819 1.00 46.41 120 ARG A C 1
ATOM 931 O O . ARG A 1 120 ? -37.620 16.631 61.807 1.00 46.41 120 ARG A O 1
#

Mean predicted aligned error: 14.03 Å

Radius of gyration: 24.1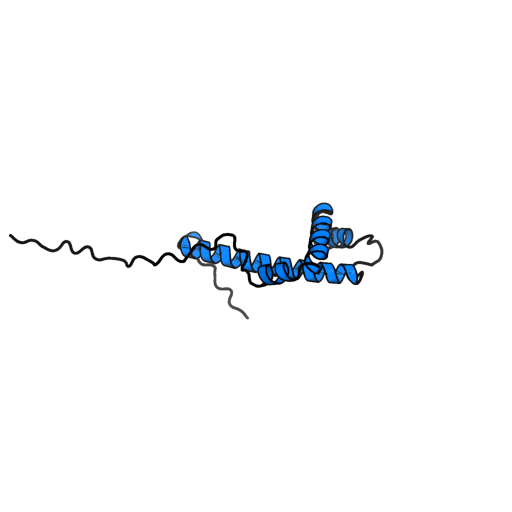9 Å; Cα contacts (8 Å, |Δi|>4): 70; chains: 1; bounding box: 57×41×79 Å

Sequence (120 aa):
MSIISLPTPLQAIPLDDLESELLGLAGHIAAAECRFLQLLAEFDQRNGWAGDGIRSCAHWLSWRAGMNLRTATERLRVAHALRNLPRIREAFAAGQLSYSKTAPTPKRPPGRWSSAGRRR

Secondary structure (DSSP, 8-state):
----PPP--GGGS-HHHHHHHHHHHHHHHHHHHHHHHHHHHHHHHTTTT--TT---HHHHHHHHH---HHHHHHHHHHHHHHHT-HHHHHHHHTT---S---PPPPPPPP----------

pLDDT: mean 71.23, std 18.51, range [36.22, 92.88]

Solvent-accessible surface area (backbone atoms only — not comparable to full-atom values): 7430 Å² total; per-residue (Å²): 134,84,82,78,73,78,76,74,61,76,87,74,53,55,68,72,58,47,50,51,50,50,54,51,49,51,30,52,51,47,29,49,51,53,53,49,30,52,52,48,35,54,37,51,73,68,46,69,51,70,48,95,93,42,90,42,56,32,55,38,38,24,72,77,67,70,38,57,56,66,60,28,44,52,48,48,53,51,18,53,53,49,73,78,34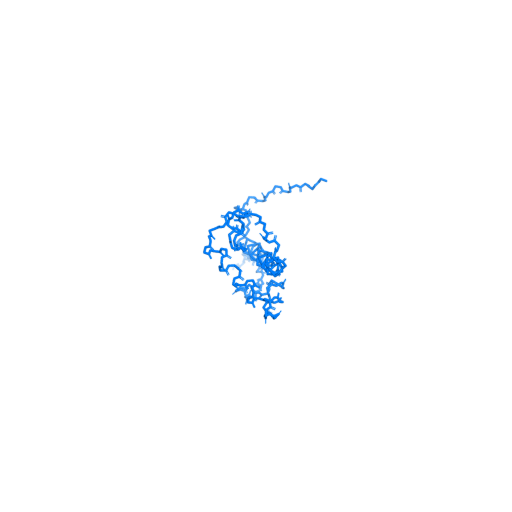,69,68,58,52,52,40,38,64,65,42,65,76,52,98,68,90,70,77,88,75,80,81,77,80,85,83,84,84,81,90,78,75,95,77,132

InterPro domains:
  IPR003870 Domain of unknown function DUF222 [PF02720] (29-100)

Organism: NCBI:txid1128676

Nearest PDB structures (foldseek):
  3v1x-assembly1_A-2  TM=2.821E-01  e=4.467E+00  Streptomyces coelicolor A3(2)
  4la5-assembly1_A-2  TM=2.835E-01  e=7.406E+00  Streptomyces coelicolor A3(2)

Foldseek 3Di:
DDDPDDDDPPVPAPPVRNVVVVLVVVLVVLLVLLVVLQVLQVCQVVVVVDDPPRDGSLSSCCVPVVDDSVVSVVSPVVSNVVVVVVPVNVCSNVSVPPVDPDDDDPDDDDDDPPPDDDDD